Protein AF-A0A9P1FW31-F1 (afdb_monomer_lite)

Structure (mmCIF, N/CA/C/O backbone):
data_AF-A0A9P1FW31-F1
#
_entry.id   AF-A0A9P1FW31-F1
#
loop_
_atom_site.group_PDB
_atom_site.id
_atom_site.type_symbol
_atom_site.label_atom_id
_atom_site.label_alt_id
_atom_site.label_comp_id
_atom_site.label_asym_id
_atom_site.label_entity_id
_atom_site.label_seq_id
_atom_site.pdbx_PDB_ins_code
_atom_site.Cartn_x
_atom_site.Cartn_y
_atom_site.Cartn_z
_atom_site.occupancy
_atom_site.B_iso_or_equiv
_atom_site.auth_seq_id
_atom_site.auth_comp_id
_atom_site.auth_asym_id
_atom_site.auth_atom_id
_atom_site.pdbx_PDB_model_num
ATOM 1 N N . VAL A 1 1 ? -1.010 -1.714 -15.341 1.00 92.25 1 VAL A N 1
ATOM 2 C CA . VAL A 1 1 ? -0.113 -1.692 -14.160 1.00 92.25 1 VAL A CA 1
ATOM 3 C C . VAL A 1 1 ? 1.023 -2.660 -14.419 1.00 92.25 1 VAL A C 1
ATOM 5 O O . VAL A 1 1 ? 0.848 -3.577 -15.216 1.00 92.25 1 VAL A O 1
ATOM 8 N N . GLU A 1 2 ? 2.178 -2.433 -13.823 1.00 94.44 2 GLU A N 1
ATOM 9 C CA . GLU A 1 2 ? 3.390 -3.223 -14.007 1.00 94.44 2 GLU A CA 1
ATOM 10 C C . GLU A 1 2 ? 3.844 -3.754 -12.653 1.00 94.44 2 GLU A C 1
ATOM 12 O O . GLU A 1 2 ? 3.701 -3.055 -11.654 1.00 94.44 2 GLU A O 1
ATOM 17 N N . TYR A 1 3 ? 4.384 -4.965 -12.623 1.00 95.69 3 TYR A N 1
ATOM 18 C CA . TYR A 1 3 ? 4.891 -5.609 -11.417 1.00 95.69 3 TYR A CA 1
ATOM 19 C C . TYR A 1 3 ? 6.237 -6.252 -11.697 1.00 95.69 3 TYR A C 1
ATOM 21 O O . TYR A 1 3 ? 6.407 -6.888 -12.739 1.00 95.69 3 TYR A O 1
ATOM 29 N N . ALA A 1 4 ? 7.160 -6.141 -10.747 1.00 95.88 4 ALA A N 1
ATOM 30 C CA . ALA A 1 4 ? 8.343 -6.985 -10.734 1.00 95.88 4 ALA A CA 1
ATOM 31 C C . ALA A 1 4 ? 7.964 -8.333 -10.120 1.00 95.88 4 ALA A C 1
ATOM 33 O O . ALA A 1 4 ? 7.507 -8.408 -8.974 1.00 95.88 4 ALA A O 1
ATOM 34 N N . VAL A 1 5 ? 8.086 -9.402 -10.903 1.00 96.19 5 VAL A N 1
ATOM 35 C CA . VAL A 1 5 ? 7.654 -10.736 -10.479 1.00 96.19 5 VAL A CA 1
ATOM 36 C C . VAL A 1 5 ? 8.431 -11.149 -9.231 1.00 96.19 5 VAL A C 1
ATOM 38 O O . VAL A 1 5 ? 9.645 -11.007 -9.162 1.00 96.19 5 VAL A O 1
ATOM 41 N N . ALA A 1 6 ? 7.701 -11.632 -8.222 1.00 95.56 6 ALA A N 1
ATOM 42 C CA . ALA A 1 6 ? 8.238 -12.110 -6.947 1.00 95.56 6 ALA A CA 1
ATOM 43 C C . ALA A 1 6 ? 9.059 -11.099 -6.116 1.00 95.56 6 ALA A C 1
ATOM 45 O O . ALA A 1 6 ? 9.601 -11.488 -5.083 1.00 95.56 6 ALA A O 1
ATOM 46 N N . SER A 1 7 ? 9.081 -9.805 -6.458 1.00 94.50 7 SER A N 1
ATOM 47 C CA . SER A 1 7 ? 9.980 -8.848 -5.792 1.00 94.50 7 SER A CA 1
ATOM 48 C C . SER A 1 7 ? 9.700 -8.621 -4.303 1.00 94.50 7 SER A C 1
ATOM 50 O O . SER A 1 7 ? 10.574 -8.181 -3.570 1.00 94.50 7 SER A O 1
ATOM 52 N N . HIS A 1 8 ? 8.499 -8.967 -3.835 1.00 93.88 8 HIS A N 1
ATOM 53 C CA . HIS A 1 8 ? 8.145 -8.978 -2.411 1.00 93.88 8 HIS A CA 1
ATOM 54 C C . HIS A 1 8 ? 8.981 -9.960 -1.573 1.00 93.88 8 HIS A C 1
ATOM 56 O O . HIS A 1 8 ? 8.910 -9.920 -0.348 1.00 93.88 8 HIS A O 1
ATOM 62 N N . ARG A 1 9 ? 9.725 -10.867 -2.218 1.00 93.62 9 ARG A N 1
ATOM 63 C CA . ARG A 1 9 ? 10.625 -11.834 -1.575 1.00 93.62 9 ARG A CA 1
ATOM 64 C C . ARG A 1 9 ? 12.075 -11.364 -1.542 1.00 93.62 9 ARG A C 1
ATOM 66 O O . ARG A 1 9 ? 12.894 -12.015 -0.902 1.00 93.62 9 ARG A O 1
ATOM 73 N N . TRP A 1 10 ? 12.405 -10.284 -2.249 1.00 91.50 10 TRP A N 1
ATOM 74 C CA . TRP A 1 10 ? 13.773 -9.789 -2.302 1.00 91.50 10 TRP A CA 1
ATOM 75 C C . TRP A 1 10 ? 14.199 -9.244 -0.934 1.00 91.50 10 TRP A C 1
ATOM 77 O O . TRP A 1 10 ? 13.361 -8.719 -0.191 1.00 91.50 10 TRP A O 1
ATOM 87 N N . PRO A 1 11 ? 15.493 -9.340 -0.581 1.00 87.19 11 PRO A N 1
ATOM 88 C CA . PRO A 1 11 ? 15.998 -8.769 0.657 1.00 87.19 11 PRO A CA 1
ATOM 89 C C . PRO A 1 11 ? 15.648 -7.284 0.762 1.00 87.19 11 PRO A C 1
ATOM 91 O O . PRO A 1 11 ? 15.812 -6.522 -0.193 1.00 87.19 11 PRO A O 1
ATOM 94 N N . LYS A 1 12 ? 15.197 -6.851 1.943 1.00 75.88 12 LYS A N 1
ATOM 95 C CA . LYS A 1 12 ? 14.937 -5.433 2.211 1.00 75.88 12 LYS A CA 1
ATOM 96 C C . LYS A 1 12 ? 16.271 -4.698 2.281 1.00 75.88 12 LYS A C 1
ATOM 98 O O . LYS A 1 12 ? 16.943 -4.697 3.308 1.00 75.88 12 LYS A O 1
ATOM 103 N N . VAL A 1 13 ? 16.683 -4.105 1.166 1.00 64.94 13 VAL A N 1
ATOM 104 C CA . VAL A 1 13 ? 17.923 -3.332 1.099 1.00 64.94 13 VAL A CA 1
ATOM 105 C C . VAL A 1 13 ? 17.645 -1.926 1.622 1.00 64.94 13 VAL A C 1
ATOM 107 O O . VAL A 1 13 ? 16.955 -1.149 0.970 1.00 64.94 13 VAL A O 1
ATOM 110 N N . ALA A 1 14 ? 18.216 -1.582 2.780 1.00 53.78 14 ALA A N 1
ATOM 111 C CA . ALA A 1 14 ? 18.038 -0.291 3.466 1.00 53.78 14 ALA A CA 1
ATOM 112 C C . ALA A 1 14 ? 18.374 0.955 2.613 1.00 53.78 14 ALA A C 1
ATOM 114 O O . ALA A 1 14 ? 18.083 2.078 3.004 1.00 53.78 14 ALA A O 1
ATOM 115 N N . ALA A 1 15 ? 18.998 0.762 1.450 1.00 48.91 15 ALA A N 1
ATOM 116 C CA . ALA A 1 15 ? 19.513 1.811 0.580 1.00 48.91 15 ALA A CA 1
ATOM 117 C C . ALA A 1 15 ? 18.530 2.300 -0.504 1.00 48.91 15 ALA A C 1
ATOM 119 O O . ALA A 1 15 ? 18.927 3.121 -1.327 1.00 48.91 15 ALA A O 1
ATOM 120 N N . ILE A 1 16 ? 17.300 1.781 -0.570 1.00 53.50 16 ILE A N 1
ATOM 121 C CA . ILE A 1 16 ? 16.278 2.258 -1.517 1.00 53.50 16 ILE A CA 1
ATOM 122 C C . ILE A 1 16 ? 15.044 2.653 -0.709 1.00 53.50 16 ILE A C 1
ATOM 124 O O . ILE A 1 16 ? 14.100 1.885 -0.560 1.00 53.50 16 ILE A O 1
ATOM 128 N N . ASP A 1 17 ? 15.094 3.851 -0.134 1.00 54.38 17 ASP A N 1
ATOM 129 C CA . ASP A 1 17 ? 13.912 4.484 0.444 1.00 54.38 17 ASP A CA 1
ATOM 130 C C . ASP A 1 17 ? 12.999 4.954 -0.700 1.00 54.38 17 ASP A C 1
ATOM 132 O O . ASP A 1 17 ? 13.470 5.547 -1.675 1.00 54.38 17 ASP A O 1
ATOM 136 N N . ALA A 1 18 ? 11.694 4.702 -0.577 1.00 52.09 18 ALA A N 1
ATOM 137 C CA . ALA A 1 18 ? 10.676 5.225 -1.481 1.00 52.09 18 ALA A CA 1
ATOM 138 C C . ALA A 1 18 ? 10.785 6.754 -1.639 1.00 52.09 18 ALA A C 1
ATOM 140 O O . ALA A 1 18 ? 10.530 7.263 -2.731 1.00 52.09 18 ALA A O 1
ATOM 141 N N . THR A 1 19 ? 11.242 7.470 -0.602 1.00 50.81 19 THR A N 1
ATOM 142 C CA . THR A 1 19 ? 11.465 8.928 -0.632 1.00 50.81 19 THR A CA 1
ATOM 143 C C . THR A 1 19 ? 12.636 9.367 -1.518 1.00 50.81 19 THR A C 1
ATOM 145 O O . THR A 1 19 ? 12.598 10.464 -2.065 1.00 50.81 19 THR A O 1
ATOM 148 N N . ASN A 1 20 ? 13.644 8.508 -1.711 1.00 49.78 20 ASN A N 1
ATOM 149 C CA . ASN A 1 20 ? 14.807 8.755 -2.576 1.00 49.78 20 ASN A CA 1
ATOM 150 C C . ASN A 1 20 ? 14.682 8.060 -3.938 1.00 49.78 20 ASN A C 1
ATOM 152 O O . ASN A 1 20 ? 15.619 8.056 -4.738 1.00 49.78 20 ASN A O 1
ATOM 156 N N . SER A 1 21 ? 13.537 7.429 -4.199 1.00 54.84 21 SER A N 1
ATOM 157 C CA . SER A 1 21 ? 13.280 6.753 -5.457 1.00 54.84 21 SER A CA 1
ATOM 158 C C . SER A 1 21 ? 12.682 7.728 -6.469 1.00 54.84 21 SER A C 1
ATOM 160 O O . SER A 1 21 ? 11.769 8.495 -6.176 1.00 54.84 21 SER A O 1
ATOM 162 N N . SER A 1 22 ? 13.168 7.654 -7.703 1.00 53.91 22 SER A N 1
ATOM 163 C CA . SER A 1 22 ? 12.706 8.390 -8.884 1.00 53.91 22 SER A CA 1
ATOM 164 C C . SER A 1 22 ? 11.289 8.000 -9.356 1.00 53.91 22 SER A C 1
ATOM 166 O O . SER A 1 22 ? 10.935 8.176 -10.521 1.00 53.91 22 SER A O 1
ATOM 168 N N . PHE A 1 23 ? 10.463 7.455 -8.458 1.00 54.53 23 PHE A N 1
ATOM 169 C CA . PHE A 1 23 ? 9.167 6.846 -8.752 1.00 54.53 23 PHE A CA 1
ATOM 170 C C . PHE A 1 23 ? 8.158 7.816 -9.387 1.00 54.53 23 PHE A C 1
ATOM 172 O O . PHE A 1 23 ? 7.238 7.393 -10.085 1.00 54.53 23 PHE A O 1
ATOM 179 N N . HIS A 1 24 ? 8.344 9.123 -9.195 1.00 56.38 24 HIS A N 1
ATOM 180 C CA . HIS A 1 24 ? 7.523 10.158 -9.811 1.00 56.38 24 HIS A CA 1
ATOM 181 C C . HIS A 1 24 ? 8.269 10.856 -10.956 1.00 56.38 24 HIS A C 1
ATOM 183 O O . HIS A 1 24 ? 8.927 11.870 -10.749 1.00 56.38 24 HIS A O 1
ATOM 189 N N . GLY A 1 25 ? 8.115 10.334 -12.178 1.00 54.31 25 GLY A N 1
ATOM 190 C CA . GLY A 1 25 ? 8.375 11.096 -13.406 1.00 54.31 25 GLY A CA 1
ATOM 191 C C . GLY A 1 25 ? 9.840 11.275 -13.808 1.00 54.31 25 GLY A C 1
ATOM 192 O O . GLY A 1 25 ? 10.151 12.242 -14.498 1.00 54.31 25 GLY A O 1
ATOM 193 N N . ALA A 1 26 ? 10.740 10.378 -13.400 1.00 62.81 26 ALA A N 1
ATOM 194 C CA . ALA A 1 26 ? 12.092 10.359 -13.956 1.00 62.81 26 ALA A CA 1
ATOM 195 C C . ALA A 1 26 ? 12.134 9.760 -15.370 1.00 62.81 26 ALA A C 1
ATOM 197 O O . ALA A 1 26 ? 11.274 8.966 -15.744 1.00 62.81 26 ALA A O 1
ATOM 198 N N . GLU A 1 27 ? 13.187 10.091 -16.123 1.00 68.50 27 GLU A N 1
ATOM 199 C CA . GLU A 1 27 ? 13.431 9.565 -17.477 1.00 68.50 27 GLU A CA 1
ATOM 200 C C . GLU A 1 27 ? 13.517 8.030 -17.520 1.00 68.50 27 GLU A C 1
ATOM 202 O O . GLU A 1 27 ? 13.122 7.413 -18.508 1.00 68.50 27 GLU A O 1
ATOM 207 N N . ASP A 1 28 ? 13.983 7.406 -16.431 1.00 81.94 28 ASP A N 1
ATOM 208 C CA . ASP A 1 28 ? 14.046 5.954 -16.278 1.00 81.94 28 ASP A CA 1
ATOM 209 C C . ASP A 1 28 ? 13.301 5.482 -15.020 1.00 81.94 28 ASP A C 1
ATOM 211 O O . ASP A 1 28 ? 13.875 5.272 -13.947 1.00 81.94 28 ASP A O 1
ATOM 215 N N . GLU A 1 29 ? 11.993 5.280 -15.176 1.00 79.81 29 GLU A N 1
ATOM 216 C CA . GLU A 1 29 ? 11.073 4.812 -14.128 1.00 79.81 29 GLU A CA 1
ATOM 217 C C . GLU A 1 29 ? 11.458 3.439 -13.536 1.00 79.81 29 GLU A C 1
ATOM 219 O O . GLU A 1 29 ? 11.014 3.083 -12.443 1.00 79.81 29 GLU A O 1
ATOM 224 N N . LEU A 1 30 ? 12.288 2.652 -14.235 1.00 87.00 30 LEU A N 1
ATOM 225 C CA . LEU A 1 30 ? 12.693 1.307 -13.813 1.00 87.00 30 LEU A CA 1
ATOM 226 C C . LEU A 1 30 ? 14.082 1.268 -13.155 1.00 87.00 30 LEU A C 1
ATOM 228 O O . LEU A 1 30 ? 14.530 0.195 -12.741 1.00 87.00 30 LEU A O 1
ATOM 232 N N . ALA A 1 31 ? 14.778 2.402 -13.036 1.00 86.31 31 ALA A N 1
ATOM 233 C CA . ALA A 1 31 ? 16.123 2.448 -12.461 1.00 86.31 31 ALA A CA 1
ATOM 234 C C . ALA A 1 31 ? 16.168 1.868 -11.036 1.00 86.31 31 ALA A C 1
ATOM 236 O O . ALA A 1 31 ? 17.029 1.041 -10.724 1.00 86.31 31 ALA A O 1
ATOM 237 N N . SER A 1 32 ? 15.198 2.236 -10.192 1.00 84.12 32 SER A N 1
ATOM 238 C CA . SER A 1 32 ? 15.126 1.786 -8.796 1.00 84.12 32 SER A CA 1
ATOM 239 C C . SER A 1 32 ? 14.932 0.273 -8.679 1.00 84.12 32 SER A C 1
ATOM 241 O O . SER A 1 32 ? 15.614 -0.378 -7.888 1.00 84.12 32 SER A O 1
ATOM 243 N N . VAL A 1 33 ? 14.057 -0.312 -9.502 1.00 88.81 33 VAL A N 1
ATOM 244 C CA . VAL A 1 33 ? 13.780 -1.754 -9.463 1.00 88.81 33 VAL A CA 1
ATOM 245 C C . VAL A 1 33 ? 14.896 -2.587 -10.082 1.00 88.81 33 VAL A C 1
ATOM 247 O O . VAL A 1 33 ? 15.187 -3.667 -9.574 1.00 88.81 33 VAL A O 1
ATOM 250 N N . ARG A 1 34 ? 15.584 -2.079 -11.116 1.00 90.81 34 ARG A N 1
ATOM 251 C CA . ARG A 1 34 ? 16.794 -2.725 -11.652 1.00 90.81 34 ARG A CA 1
ATOM 252 C C . ARG A 1 34 ? 17.894 -2.790 -10.598 1.00 90.81 34 ARG A C 1
ATOM 254 O O . ARG A 1 34 ? 18.484 -3.849 -10.407 1.00 90.81 34 ARG A O 1
ATOM 261 N N . LEU A 1 35 ? 18.123 -1.691 -9.878 1.00 87.88 35 LEU A N 1
ATOM 262 C CA . LEU A 1 35 ? 19.092 -1.660 -8.784 1.00 87.88 35 LEU A CA 1
ATOM 263 C C . LEU A 1 35 ? 18.694 -2.606 -7.643 1.00 87.88 35 LEU A C 1
ATOM 265 O O . LEU A 1 35 ? 19.551 -3.299 -7.099 1.00 87.88 35 LEU A O 1
ATOM 269 N N . ALA A 1 36 ? 17.408 -2.653 -7.284 1.00 88.19 36 ALA A N 1
ATOM 270 C CA . ALA A 1 36 ? 16.904 -3.566 -6.259 1.00 88.19 36 ALA A CA 1
ATOM 271 C C . ALA A 1 36 ? 17.125 -5.037 -6.647 1.00 88.19 36 ALA A C 1
ATOM 273 O O . ALA A 1 36 ? 17.664 -5.795 -5.845 1.00 88.19 36 ALA A O 1
ATOM 274 N N . ALA A 1 37 ? 16.790 -5.414 -7.885 1.00 92.00 37 ALA A N 1
ATOM 275 C CA . ALA A 1 37 ? 17.011 -6.761 -8.409 1.00 92.00 37 ALA A CA 1
ATOM 276 C C . ALA A 1 37 ? 18.504 -7.128 -8.415 1.00 92.00 37 ALA A C 1
ATOM 278 O O . ALA A 1 37 ? 18.889 -8.176 -7.902 1.00 92.00 37 ALA A O 1
ATOM 279 N N . GLN A 1 38 ? 19.367 -6.218 -8.886 1.00 92.00 38 GLN A N 1
ATOM 280 C CA . GLN A 1 38 ? 20.819 -6.411 -8.873 1.00 92.00 38 GLN A CA 1
ATOM 281 C C . GLN A 1 38 ? 21.354 -6.640 -7.453 1.00 92.00 38 GLN A C 1
ATOM 283 O O . GLN A 1 38 ? 22.127 -7.568 -7.231 1.00 92.00 38 GLN A O 1
ATOM 288 N N . LYS A 1 39 ? 20.936 -5.818 -6.481 1.00 89.44 39 LYS A N 1
ATOM 289 C CA . LYS A 1 39 ? 21.346 -5.964 -5.073 1.00 89.44 39 LYS A CA 1
ATOM 290 C C . LYS A 1 39 ? 20.806 -7.243 -4.434 1.00 89.44 39 LYS A C 1
ATOM 292 O O . LYS A 1 39 ? 21.446 -7.777 -3.535 1.00 89.44 39 LYS A O 1
ATOM 297 N N . ALA A 1 40 ? 19.650 -7.719 -4.887 1.00 90.44 40 ALA A N 1
ATOM 298 C CA . ALA A 1 40 ? 19.080 -8.991 -4.468 1.00 90.44 40 ALA A CA 1
ATOM 299 C C . ALA A 1 40 ? 19.765 -10.205 -5.122 1.00 90.44 40 ALA A C 1
ATOM 301 O O . ALA A 1 40 ? 19.557 -11.321 -4.660 1.00 90.44 40 ALA A O 1
ATOM 302 N N . GLY A 1 41 ? 20.577 -10.007 -6.170 1.00 94.00 41 GLY A N 1
ATOM 303 C CA . GLY A 1 41 ? 21.121 -11.102 -6.977 1.00 94.00 41 GLY A CA 1
ATOM 304 C C . GLY A 1 41 ? 20.059 -11.800 -7.833 1.00 94.00 41 GLY A C 1
ATOM 305 O O . GLY A 1 41 ? 20.232 -12.956 -8.203 1.00 94.00 41 GLY A O 1
ATOM 306 N N . GLU A 1 42 ? 18.960 -11.107 -8.130 1.00 94.19 42 GLU A N 1
ATOM 307 C CA . GLU A 1 42 ? 17.775 -11.648 -8.794 1.00 94.19 42 GLU A CA 1
ATOM 308 C C . GLU A 1 42 ? 17.649 -11.103 -10.220 1.00 94.19 42 GLU A C 1
ATOM 310 O O . GLU A 1 42 ? 17.995 -9.952 -10.509 1.00 94.19 42 GLU A O 1
ATOM 315 N N . ALA A 1 43 ? 17.114 -11.915 -11.132 1.00 94.75 43 ALA A N 1
ATOM 316 C CA . ALA A 1 43 ? 16.791 -11.452 -12.478 1.00 94.75 43 ALA A CA 1
ATOM 317 C C . ALA A 1 43 ? 15.535 -10.568 -12.450 1.00 94.75 43 ALA A C 1
ATOM 319 O O . ALA A 1 43 ? 14.504 -10.941 -11.888 1.00 94.75 43 ALA A O 1
ATOM 320 N N . LEU A 1 44 ? 15.593 -9.397 -13.093 1.00 95.06 44 LEU A N 1
ATOM 321 C CA . LEU A 1 44 ? 14.426 -8.527 -13.191 1.00 95.06 44 LEU A CA 1
ATOM 322 C C . LEU A 1 44 ? 13.469 -9.006 -14.289 1.00 95.06 44 LEU A C 1
ATOM 324 O O . LEU A 1 44 ? 13.741 -8.842 -15.477 1.00 95.06 44 LEU A O 1
ATOM 328 N N . GLU A 1 45 ? 12.293 -9.478 -13.884 1.00 96.88 45 GLU A N 1
ATOM 329 C CA . GLU A 1 45 ? 11.163 -9.728 -14.778 1.00 96.88 45 GLU A CA 1
ATOM 330 C C . GLU A 1 45 ? 10.021 -8.745 -14.485 1.00 96.88 45 GLU A C 1
ATOM 332 O O . GLU A 1 45 ? 9.425 -8.772 -13.408 1.00 96.88 45 GLU A O 1
ATOM 337 N N . ILE A 1 46 ? 9.685 -7.893 -15.461 1.00 95.81 46 ILE A N 1
ATOM 338 C CA . ILE A 1 46 ? 8.534 -6.984 -15.377 1.00 95.81 46 ILE A CA 1
ATOM 339 C C . ILE A 1 46 ? 7.341 -7.575 -16.127 1.00 95.81 46 ILE A C 1
ATOM 341 O O . ILE A 1 46 ? 7.390 -7.776 -17.343 1.00 95.81 46 ILE A O 1
ATOM 345 N N . ARG A 1 47 ? 6.225 -7.772 -15.422 1.00 96.25 47 ARG A N 1
ATOM 346 C CA . ARG A 1 47 ? 4.938 -8.166 -16.006 1.00 96.25 47 ARG A CA 1
ATOM 347 C C . ARG A 1 47 ? 3.973 -6.998 -16.035 1.00 96.25 47 ARG A C 1
ATOM 349 O O . ARG A 1 47 ? 3.726 -6.351 -15.022 1.00 96.25 47 ARG A O 1
ATOM 356 N N . ARG A 1 48 ? 3.391 -6.755 -17.210 1.00 94.69 48 ARG A N 1
ATOM 357 C CA . ARG A 1 48 ? 2.368 -5.731 -17.431 1.00 94.69 48 ARG A CA 1
ATOM 358 C C . ARG A 1 48 ? 0.998 -6.382 -17.484 1.00 94.69 48 ARG A C 1
ATOM 360 O O . ARG A 1 48 ? 0.793 -7.326 -18.240 1.00 94.69 48 ARG A O 1
ATOM 367 N N . LEU A 1 49 ? 0.071 -5.854 -16.697 1.00 93.19 49 LEU A N 1
ATOM 368 C CA . LEU A 1 49 ? -1.302 -6.331 -16.608 1.00 93.19 49 LEU A CA 1
ATOM 369 C C . LEU A 1 49 ? -2.263 -5.235 -17.073 1.00 93.19 49 LEU A C 1
ATOM 371 O O . LEU A 1 49 ? -2.220 -4.094 -16.585 1.00 93.19 49 LEU A O 1
ATOM 375 N N . ALA A 1 50 ? -3.131 -5.603 -18.015 1.00 93.44 50 ALA A N 1
ATOM 376 C CA . ALA A 1 50 ? -4.301 -4.822 -18.387 1.00 93.44 50 ALA A CA 1
ATOM 377 C C . ALA A 1 50 ? -5.412 -5.079 -17.363 1.00 93.44 50 ALA A C 1
ATOM 379 O O . ALA A 1 50 ? -5.714 -6.226 -17.044 1.00 93.44 50 ALA A O 1
ATOM 380 N N . VAL A 1 51 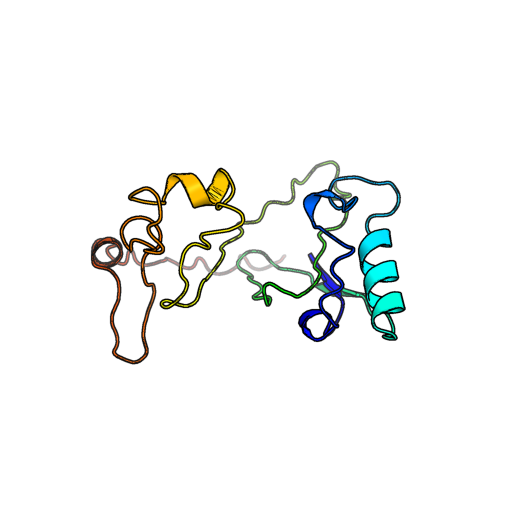? -6.009 -4.004 -16.850 1.00 94.31 51 VAL A N 1
ATOM 381 C CA . VAL A 1 51 ? -7.133 -4.079 -15.912 1.00 94.31 51 VAL A CA 1
ATOM 382 C C . VAL A 1 51 ? -8.354 -3.521 -16.630 1.00 94.31 51 VAL A C 1
ATOM 384 O O . VAL A 1 51 ? -8.378 -2.315 -16.893 1.00 94.31 51 VAL A O 1
ATOM 387 N N . PRO A 1 52 ? -9.327 -4.363 -17.015 1.00 93.38 52 PRO A N 1
ATOM 388 C CA . PRO A 1 52 ? -10.554 -3.879 -17.630 1.00 93.38 52 PRO A CA 1
ATOM 389 C C . PRO A 1 52 ? -11.374 -3.061 -16.626 1.00 93.38 52 PRO A C 1
ATOM 391 O O . PRO A 1 52 ? -11.150 -3.118 -15.415 1.00 93.38 52 PRO A O 1
ATOM 394 N N . VAL A 1 53 ? -12.348 -2.299 -17.125 1.00 93.75 53 VAL A N 1
ATOM 395 C CA . VAL A 1 53 ? -13.311 -1.589 -16.268 1.00 93.75 53 VAL A CA 1
ATOM 396 C C . VAL A 1 53 ? -14.020 -2.597 -15.358 1.00 93.75 53 VAL A C 1
ATOM 398 O O . VAL A 1 53 ? -14.407 -3.671 -15.806 1.00 93.75 53 VAL A O 1
ATOM 401 N N . GLY A 1 54 ? -14.144 -2.263 -14.072 1.00 94.50 54 GLY A N 1
ATOM 402 C CA . GLY A 1 54 ? -14.670 -3.173 -13.047 1.00 94.50 54 GLY A CA 1
ATOM 403 C C . GLY A 1 54 ? -13.662 -4.213 -12.542 1.00 94.50 54 GLY A C 1
ATOM 404 O O . GLY A 1 54 ? -13.939 -4.901 -11.564 1.00 94.50 54 GLY A O 1
ATOM 405 N N . GLY A 1 55 ? -12.482 -4.311 -13.160 1.00 95.56 55 GLY A N 1
ATOM 406 C CA . GLY A 1 55 ? -11.391 -5.155 -12.691 1.00 95.56 55 GLY A CA 1
ATOM 407 C C . GLY A 1 55 ? -10.657 -4.556 -11.491 1.00 95.56 55 GLY A C 1
ATOM 408 O O . GLY A 1 55 ? -10.568 -3.338 -11.329 1.00 95.56 55 GLY A O 1
ATOM 409 N N . ALA A 1 56 ? -10.076 -5.430 -10.673 1.00 95.88 56 ALA A N 1
ATOM 410 C CA . ALA A 1 56 ? -9.214 -5.068 -9.556 1.00 95.88 56 ALA A CA 1
ATOM 411 C C . ALA A 1 56 ? -7.985 -5.981 -9.522 1.00 95.88 56 ALA A C 1
ATOM 413 O O . ALA A 1 56 ? -8.015 -7.104 -10.025 1.00 95.88 56 ALA A O 1
ATOM 414 N N . ILE A 1 57 ? -6.904 -5.493 -8.917 1.00 95.31 57 ILE A N 1
ATOM 415 C CA . ILE A 1 57 ? -5.697 -6.277 -8.654 1.00 95.31 57 ILE A CA 1
ATOM 416 C C . ILE A 1 57 ? -5.347 -6.133 -7.179 1.00 95.31 57 ILE A C 1
ATOM 418 O O . ILE A 1 57 ? -5.387 -5.035 -6.628 1.00 95.31 57 ILE A O 1
ATOM 422 N N . PHE A 1 58 ? -4.955 -7.250 -6.574 1.00 95.56 58 PHE A N 1
ATOM 423 C CA . PHE A 1 58 ? -4.369 -7.298 -5.243 1.00 95.56 58 PHE A CA 1
ATOM 424 C C . PHE A 1 58 ? -2.865 -7.487 -5.377 1.00 95.56 58 PHE A C 1
ATOM 426 O O . PHE A 1 58 ? -2.407 -8.307 -6.173 1.00 95.56 58 PHE A O 1
ATOM 433 N N . HIS A 1 59 ? -2.097 -6.734 -4.600 1.00 95.38 59 HIS A N 1
ATOM 434 C CA . HIS A 1 59 ? -0.652 -6.874 -4.566 1.00 95.38 59 HIS A CA 1
ATOM 435 C C . HIS A 1 59 ? -0.129 -6.738 -3.136 1.00 95.38 59 HIS A C 1
ATOM 437 O O . HIS A 1 59 ? -0.718 -6.046 -2.309 1.00 95.38 59 HIS A O 1
ATOM 443 N N . HIS A 1 60 ? 0.964 -7.438 -2.838 1.00 94.56 60 HIS A N 1
ATOM 444 C CA . HIS A 1 60 ? 1.615 -7.382 -1.532 1.00 94.56 60 HIS A CA 1
ATOM 445 C C . HIS A 1 60 ? 2.344 -6.043 -1.353 1.00 94.56 60 HIS A C 1
ATOM 447 O O . HIS A 1 60 ? 2.933 -5.557 -2.312 1.00 94.56 60 HIS A O 1
ATOM 453 N N . GLN A 1 61 ? 2.373 -5.480 -0.140 1.00 90.75 61 GLN A N 1
ATOM 454 C CA . GLN A 1 61 ? 2.996 -4.170 0.129 1.00 90.75 61 GLN A CA 1
ATOM 455 C C . GLN A 1 61 ? 4.459 -4.065 -0.340 1.00 90.75 61 GLN A C 1
ATOM 457 O O . GLN A 1 61 ? 4.892 -3.016 -0.796 1.00 90.75 61 GLN A O 1
ATOM 462 N N . ASP A 1 62 ? 5.203 -5.172 -0.256 1.00 90.50 62 ASP A N 1
ATOM 463 C CA . ASP A 1 62 ? 6.625 -5.226 -0.615 1.00 90.50 62 ASP A CA 1
ATOM 464 C C . ASP A 1 62 ? 6.857 -5.519 -2.116 1.00 90.50 62 ASP A C 1
ATOM 466 O O . ASP A 1 62 ? 8.003 -5.623 -2.553 1.00 90.50 62 ASP A O 1
ATOM 470 N N . VAL A 1 63 ? 5.808 -5.695 -2.934 1.00 93.56 63 VAL A N 1
ATOM 471 C CA . VAL A 1 63 ? 6.011 -5.865 -4.381 1.00 93.56 63 VAL A CA 1
ATOM 472 C C . VAL A 1 63 ? 6.257 -4.509 -5.037 1.00 93.56 63 VAL A C 1
ATOM 474 O O . VAL A 1 63 ? 5.482 -3.563 -4.872 1.00 93.56 63 VAL A O 1
ATOM 477 N N . TRP A 1 64 ? 7.313 -4.427 -5.843 1.00 92.50 64 TRP A N 1
ATOM 478 C CA . TRP A 1 64 ? 7.521 -3.283 -6.705 1.00 92.50 64 TRP A CA 1
ATOM 479 C C . TRP A 1 64 ? 6.425 -3.285 -7.760 1.00 92.50 64 TRP A C 1
ATOM 481 O O . TRP A 1 64 ? 6.141 -4.309 -8.396 1.00 92.50 64 TRP A O 1
ATOM 491 N N . HIS A 1 65 ? 5.816 -2.125 -7.944 1.00 92.50 65 HIS A N 1
ATOM 492 C CA . HIS A 1 65 ? 4.776 -1.937 -8.927 1.00 92.50 65 HIS A CA 1
ATOM 493 C C . HIS A 1 65 ? 4.867 -0.550 -9.540 1.00 92.50 65 HIS A C 1
ATOM 495 O O . HIS A 1 65 ? 5.152 0.426 -8.859 1.00 92.50 65 HIS A O 1
ATOM 501 N N . GLY A 1 66 ? 4.597 -0.473 -10.836 1.00 89.56 66 GLY A N 1
ATOM 502 C CA . GLY A 1 66 ? 4.605 0.757 -11.612 1.00 89.56 66 GLY A CA 1
ATOM 503 C C . GLY A 1 66 ? 3.314 0.913 -12.397 1.00 89.56 66 GLY A C 1
ATOM 504 O O . GLY A 1 66 ? 2.516 -0.016 -12.539 1.00 89.56 66 GLY A O 1
ATOM 505 N N . SER A 1 67 ? 3.086 2.103 -12.937 1.00 87.56 67 SER A N 1
ATOM 506 C CA . SER A 1 67 ? 1.925 2.340 -13.796 1.00 87.56 67 SER A CA 1
ATOM 507 C C . SER A 1 67 ? 2.304 2.643 -15.244 1.00 87.56 67 SER A C 1
ATOM 509 O O . SER A 1 67 ? 1.471 2.414 -16.124 1.00 87.56 67 SER A O 1
ATOM 511 N N . GLY A 1 68 ? 3.536 3.091 -15.500 1.00 85.25 68 GLY A N 1
ATOM 512 C CA . GLY A 1 68 ? 3.966 3.611 -16.795 1.00 85.25 68 GLY A CA 1
ATOM 513 C C . GLY A 1 68 ? 3.200 4.875 -17.196 1.00 85.25 68 GLY A C 1
ATOM 514 O O . GLY A 1 68 ? 2.071 5.112 -16.746 1.00 85.25 68 GLY A O 1
ATOM 515 N N . ALA A 1 69 ? 3.775 5.680 -18.085 1.00 86.75 69 ALA A N 1
ATOM 516 C CA . ALA A 1 69 ? 3.101 6.860 -18.619 1.00 86.75 69 ALA A CA 1
ATOM 517 C C . ALA A 1 69 ? 1.769 6.515 -19.318 1.00 86.75 69 ALA A C 1
ATOM 519 O O . ALA A 1 69 ? 1.662 5.541 -20.073 1.00 86.75 69 ALA A O 1
ATOM 520 N N . ASN A 1 70 ? 0.743 7.346 -19.108 1.00 90.31 70 ASN A N 1
ATOM 521 C CA . ASN A 1 70 ? -0.465 7.291 -19.927 1.00 90.31 70 ASN A CA 1
ATOM 522 C C . ASN A 1 70 ? -0.170 7.925 -21.293 1.00 90.31 70 ASN A C 1
ATOM 524 O O . ASN A 1 70 ? 0.042 9.128 -21.374 1.00 90.31 70 ASN A O 1
ATOM 528 N N . ARG A 1 71 ? -0.167 7.117 -22.357 1.00 90.88 71 ARG A N 1
ATOM 529 C CA . ARG A 1 71 ? 0.139 7.573 -23.726 1.00 90.88 71 ARG A CA 1
ATOM 530 C C . ARG A 1 71 ? -1.080 8.092 -24.495 1.00 90.88 71 ARG A C 1
ATOM 532 O O . ARG A 1 71 ? -0.938 8.510 -25.637 1.00 90.88 71 ARG A O 1
ATOM 539 N N . SER A 1 72 ? -2.275 8.029 -23.910 1.00 92.81 72 SER A N 1
ATOM 540 C CA . SER A 1 72 ? -3.480 8.582 -24.531 1.00 92.81 72 SER A CA 1
ATOM 541 C C . SER A 1 72 ? -3.528 10.098 -24.341 1.00 92.81 72 SER A C 1
ATOM 543 O O . SER A 1 72 ? -3.442 10.573 -23.210 1.00 92.81 72 SER A O 1
ATOM 545 N N . SER A 1 73 ? -3.721 10.844 -25.430 1.00 94.44 73 SER A N 1
ATOM 546 C CA . SER A 1 73 ? -3.955 12.296 -25.411 1.00 94.44 73 SER A CA 1
ATOM 547 C C . SER A 1 73 ? -5.392 12.677 -25.041 1.00 94.44 73 SER A C 1
ATOM 549 O O . SER A 1 73 ? -5.648 13.824 -24.697 1.00 94.44 73 SER A O 1
ATOM 551 N N . GLU A 1 74 ? -6.329 11.727 -25.099 1.00 97.00 74 GLU A N 1
ATOM 552 C CA . GLU A 1 74 ? -7.771 12.003 -24.994 1.00 97.00 74 GLU A CA 1
ATOM 553 C C . GLU A 1 74 ? -8.440 11.316 -23.800 1.00 97.00 74 GLU A C 1
ATOM 555 O O . GLU A 1 74 ? -9.517 11.722 -23.364 1.00 97.00 74 GLU A O 1
ATOM 560 N N . ARG A 1 75 ? -7.833 10.254 -23.254 1.00 94.44 75 ARG A N 1
ATOM 561 C CA . ARG A 1 75 ? -8.455 9.433 -22.208 1.00 94.44 75 ARG A CA 1
ATOM 562 C C . ARG A 1 75 ? -7.612 9.426 -20.935 1.00 94.44 75 ARG A C 1
ATOM 564 O O . ARG A 1 75 ? -6.545 8.804 -20.913 1.00 94.44 75 ARG A O 1
ATOM 571 N N . PRO A 1 76 ? -8.090 10.034 -19.832 1.00 93.88 76 PRO A N 1
ATOM 572 C CA . PRO A 1 76 ? -7.401 9.934 -18.555 1.00 93.88 76 PRO A CA 1
ATOM 573 C C . PRO A 1 76 ? -7.502 8.510 -17.998 1.00 93.88 76 PRO A C 1
ATOM 575 O O . PRO A 1 76 ? -8.575 7.898 -17.983 1.00 93.88 76 PRO A O 1
ATOM 578 N N . ARG A 1 77 ? -6.388 7.996 -17.470 1.00 92.69 77 ARG A N 1
ATOM 579 C CA . ARG A 1 77 ? -6.360 6.741 -16.713 1.00 92.69 77 ARG A CA 1
ATOM 580 C C . ARG A 1 77 ? -6.599 7.031 -15.234 1.00 92.69 77 ARG A C 1
ATOM 582 O O . ARG A 1 77 ? -5.776 7.671 -14.590 1.00 92.69 77 ARG A O 1
ATOM 589 N N . ARG A 1 78 ? -7.714 6.534 -14.698 1.00 92.88 78 ARG A N 1
ATOM 590 C CA . ARG A 1 78 ? -8.111 6.693 -13.291 1.00 92.88 78 ARG A CA 1
ATOM 591 C C . ARG A 1 78 ? -8.118 5.334 -12.601 1.00 92.88 78 ARG A C 1
ATOM 593 O O . ARG A 1 78 ? -8.516 4.346 -13.212 1.00 92.88 78 ARG A O 1
ATOM 600 N N . ALA A 1 79 ? -7.695 5.302 -11.346 1.00 92.94 79 ALA A N 1
ATOM 601 C CA . ALA A 1 79 ? -7.730 4.119 -10.497 1.00 92.94 79 ALA A CA 1
ATOM 602 C C . ALA A 1 79 ? -8.013 4.534 -9.048 1.00 92.94 79 ALA A C 1
ATOM 604 O O . ALA A 1 79 ? -7.688 5.654 -8.654 1.00 92.94 79 ALA A O 1
ATOM 605 N N . LEU A 1 80 ? -8.601 3.624 -8.272 1.00 94.69 80 LEU A N 1
ATOM 606 C CA . LEU A 1 80 ? -8.748 3.758 -6.827 1.00 94.69 80 LEU A CA 1
ATOM 607 C C . LEU A 1 80 ? -7.764 2.800 -6.152 1.00 94.69 80 LEU A C 1
ATOM 609 O O . LEU A 1 80 ? -7.817 1.595 -6.390 1.00 94.69 80 LEU A O 1
ATOM 613 N N . GLY A 1 81 ? -6.866 3.344 -5.333 1.00 93.12 81 GLY A N 1
ATOM 614 C CA . GLY A 1 81 ? -5.985 2.560 -4.473 1.00 93.12 81 GLY A CA 1
ATOM 615 C C . GLY A 1 81 ? -6.605 2.392 -3.090 1.00 93.12 81 GLY A C 1
ATOM 616 O O . GLY A 1 81 ? -7.088 3.364 -2.512 1.00 93.12 81 GLY A O 1
ATOM 617 N N . VAL A 1 82 ? -6.584 1.169 -2.562 1.00 94.06 82 VAL A N 1
ATOM 618 C CA . VAL A 1 82 ? -7.006 0.858 -1.191 1.00 94.06 82 VAL A CA 1
ATOM 619 C C . VAL A 1 82 ? -5.909 0.028 -0.537 1.00 94.06 82 VAL A C 1
ATOM 621 O O . VAL A 1 82 ? -5.516 -1.004 -1.078 1.00 94.06 82 VAL A O 1
ATOM 624 N N . HIS A 1 83 ? -5.423 0.467 0.623 1.00 93.44 83 HIS A N 1
ATOM 625 C CA . HIS A 1 83 ? -4.492 -0.311 1.435 1.00 93.44 83 HIS A CA 1
ATOM 626 C C . HIS A 1 83 ? -5.260 -1.094 2.493 1.00 93.44 83 HIS A C 1
ATOM 628 O O . HIS A 1 83 ? -6.074 -0.532 3.226 1.00 93.44 83 HIS A O 1
ATOM 634 N N . LEU A 1 84 ? -4.980 -2.391 2.567 1.00 94.38 84 LEU A N 1
ATOM 635 C CA . LEU A 1 84 ? -5.478 -3.268 3.615 1.00 94.38 84 LEU A CA 1
ATOM 636 C C . LEU A 1 84 ? -4.325 -3.596 4.551 1.00 94.38 84 LEU A C 1
ATOM 638 O O . LEU A 1 84 ? -3.231 -3.935 4.104 1.00 94.38 84 LEU A O 1
ATOM 642 N N . LEU A 1 85 ? -4.589 -3.483 5.844 1.00 93.44 85 LEU A N 1
ATOM 643 C CA . LEU A 1 85 ? -3.624 -3.734 6.902 1.00 93.44 85 LEU A CA 1
ATOM 644 C C . LEU A 1 85 ? -4.107 -4.922 7.728 1.00 93.44 85 LEU A C 1
ATOM 646 O O . LEU A 1 85 ? -5.312 -5.162 7.841 1.00 93.44 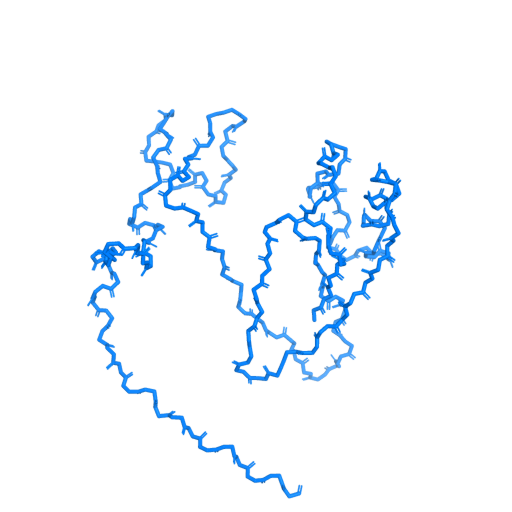85 LEU A O 1
ATOM 650 N N . SER A 1 86 ? -3.167 -5.657 8.321 1.00 93.62 86 SER A N 1
ATOM 651 C CA . SER A 1 86 ? -3.531 -6.631 9.347 1.00 93.62 86 SER A CA 1
ATOM 652 C C . SER A 1 86 ? -4.155 -5.909 10.540 1.00 93.62 86 SER A C 1
ATOM 654 O O . SER A 1 86 ? -3.779 -4.787 10.859 1.00 93.62 86 SER A O 1
ATOM 656 N N . ARG A 1 87 ? -5.106 -6.542 11.226 1.00 93.00 87 ARG A N 1
ATOM 657 C CA . ARG A 1 87 ? -5.813 -5.914 12.357 1.00 93.00 87 ARG A CA 1
ATOM 658 C C . ARG A 1 87 ? -4.938 -5.675 13.592 1.00 93.00 87 ARG A C 1
ATOM 660 O O . ARG A 1 87 ? -5.365 -4.981 14.504 1.00 93.00 87 ARG A O 1
ATOM 667 N N . ASP A 1 88 ? -3.783 -6.323 13.654 1.00 93.31 88 ASP A N 1
ATOM 668 C CA . ASP A 1 88 ? -2.834 -6.291 14.768 1.00 93.31 88 ASP A CA 1
ATOM 669 C C . ASP A 1 88 ? -1.643 -5.355 14.508 1.00 93.31 88 ASP A C 1
ATOM 671 O O . ASP A 1 88 ? -0.694 -5.333 15.293 1.00 93.31 88 ASP A O 1
ATOM 675 N N . VAL A 1 89 ? -1.684 -4.557 13.431 1.00 94.38 89 VAL A N 1
ATOM 676 C CA . VAL A 1 89 ? -0.677 -3.515 13.222 1.00 94.38 89 VAL A CA 1
ATOM 677 C C . VAL A 1 89 ? -0.750 -2.463 14.326 1.00 94.38 89 VAL A C 1
ATOM 679 O O . VAL A 1 89 ? -1.814 -2.148 14.858 1.00 94.38 89 VAL A O 1
ATOM 682 N N . THR A 1 90 ? 0.402 -1.881 14.637 1.00 95.19 90 THR A N 1
ATOM 683 C CA . THR A 1 90 ? 0.525 -0.779 15.590 1.00 95.19 90 THR A CA 1
ATOM 684 C C . THR A 1 90 ? 1.290 0.368 14.953 1.00 95.19 90 THR A C 1
ATOM 686 O O . THR A 1 90 ? 2.124 0.163 14.064 1.00 95.19 90 THR A O 1
ATOM 689 N N . PHE A 1 91 ? 1.025 1.593 15.400 1.00 94.94 91 PHE A N 1
ATOM 690 C CA . PHE A 1 91 ? 1.880 2.714 15.045 1.00 94.94 91 PHE A CA 1
ATOM 691 C C . PHE A 1 91 ? 3.277 2.501 15.624 1.00 94.94 91 PHE A C 1
ATOM 693 O O . PHE A 1 91 ? 3.458 2.268 16.821 1.00 94.94 91 PHE A O 1
ATOM 700 N N . ARG A 1 92 ? 4.282 2.619 14.754 1.00 89.81 92 ARG A N 1
ATOM 701 C CA . ARG A 1 92 ? 5.683 2.684 15.168 1.00 89.81 92 ARG A CA 1
ATOM 702 C C . ARG A 1 92 ? 5.910 3.896 16.074 1.00 89.81 92 ARG A C 1
ATOM 704 O O . ARG A 1 92 ? 5.330 4.955 15.853 1.00 89.81 92 ARG A O 1
ATOM 711 N N . ARG A 1 93 ? 6.778 3.742 17.074 1.00 88.44 93 ARG A N 1
ATOM 712 C CA . ARG A 1 93 ? 7.166 4.832 17.986 1.00 88.44 93 ARG A CA 1
ATOM 713 C C . ARG A 1 93 ? 8.371 5.614 17.475 1.00 88.44 93 ARG A C 1
ATOM 715 O O . ARG A 1 93 ? 8.394 6.834 17.597 1.00 88.44 93 ARG A O 1
ATOM 722 N N . ASP A 1 94 ? 9.336 4.902 16.898 1.00 87.06 94 ASP A N 1
ATOM 723 C CA . ASP A 1 94 ? 10.576 5.461 16.369 1.00 87.06 94 ASP A CA 1
ATOM 724 C C . ASP A 1 94 ? 10.974 4.760 15.048 1.00 87.06 94 ASP A C 1
ATOM 726 O O . ASP A 1 94 ? 11.019 3.527 15.014 1.00 87.06 94 ASP A O 1
ATOM 730 N N . PRO A 1 95 ? 11.198 5.497 13.941 1.00 86.81 95 PRO A N 1
ATOM 731 C CA . PRO A 1 95 ? 10.848 6.909 13.778 1.00 86.81 95 PRO A CA 1
ATOM 732 C C . PRO A 1 95 ? 9.351 7.127 13.994 1.00 86.81 95 PRO A C 1
ATOM 734 O O . PRO A 1 95 ? 8.548 6.226 13.724 1.00 86.81 95 PRO A O 1
ATOM 737 N N . ARG A 1 96 ? 8.968 8.325 14.450 1.00 86.69 96 ARG A N 1
ATOM 738 C CA . ARG A 1 96 ? 7.550 8.696 14.555 1.00 86.69 96 ARG A CA 1
ATOM 739 C C . ARG A 1 96 ? 6.853 8.490 13.195 1.00 86.69 96 ARG A C 1
ATOM 741 O O . ARG A 1 96 ? 7.496 8.671 12.154 1.00 86.69 96 ARG A O 1
ATOM 748 N N . PRO A 1 97 ? 5.562 8.106 13.169 1.00 88.44 97 PRO A N 1
ATOM 749 C CA . PRO A 1 97 ? 4.818 7.990 11.921 1.00 88.44 97 PRO A CA 1
ATOM 750 C C . PRO A 1 97 ? 4.835 9.317 11.155 1.00 88.44 97 PRO A C 1
ATOM 752 O O . PRO A 1 97 ? 4.826 10.390 11.757 1.00 88.44 97 PRO A O 1
ATOM 755 N N . ASP A 1 98 ? 4.863 9.241 9.826 1.00 87.25 98 ASP A N 1
ATOM 756 C CA . ASP A 1 98 ? 4.791 10.426 8.969 1.00 87.25 98 ASP A CA 1
ATOM 757 C C . ASP A 1 98 ? 3.422 11.120 9.077 1.00 87.25 98 ASP A C 1
ATOM 759 O O . ASP A 1 98 ? 2.485 10.610 9.689 1.00 87.25 98 ASP A O 1
ATOM 763 N N . TYR A 1 99 ? 3.274 12.287 8.451 1.00 87.44 99 TYR A N 1
ATOM 764 C CA . TYR A 1 99 ? 2.037 13.067 8.548 1.00 87.44 99 TYR A CA 1
ATOM 765 C C . TYR A 1 99 ? 0.801 12.360 7.951 1.00 87.44 99 TYR A C 1
ATOM 767 O O . TYR A 1 99 ? -0.333 12.740 8.274 1.00 87.44 99 TYR A O 1
ATOM 775 N N . ILE A 1 100 ? 0.979 11.382 7.050 1.00 88.75 100 ILE A N 1
ATOM 776 C CA . ILE A 1 100 ? -0.134 10.737 6.349 1.00 88.75 100 ILE A CA 1
ATOM 777 C C . ILE A 1 100 ? -0.932 9.894 7.328 1.00 88.75 100 ILE A C 1
ATOM 779 O O . ILE A 1 100 ? -2.139 10.097 7.464 1.00 88.75 100 ILE A O 1
ATOM 783 N N . TYR A 1 101 ? -0.254 9.001 8.042 1.00 90.00 101 TYR A N 1
ATOM 784 C CA . TYR A 1 101 ? -0.907 8.134 9.020 1.00 90.00 101 TYR A CA 1
ATOM 785 C C . TYR A 1 101 ? -0.779 8.654 10.457 1.00 90.00 101 TYR A C 1
ATOM 787 O O . TYR A 1 101 ? -1.657 8.405 11.278 1.00 90.00 101 TYR A O 1
ATOM 795 N N . GLY A 1 102 ? 0.260 9.433 10.758 1.00 92.25 102 GLY A N 1
ATOM 796 C CA . GLY A 1 102 ? 0.535 9.971 12.092 1.00 92.25 102 GLY A CA 1
ATOM 797 C C . GLY A 1 102 ? -0.546 10.902 12.629 1.00 92.25 102 GLY A C 1
ATOM 798 O O . GLY A 1 102 ? -0.749 10.964 13.835 1.00 92.25 102 GLY A O 1
ATOM 799 N N . ARG A 1 103 ? -1.320 11.553 11.753 1.00 93.44 103 ARG A N 1
ATOM 800 C CA . ARG A 1 103 ? -2.481 12.371 12.152 1.00 93.44 103 ARG A CA 1
ATOM 801 C C . ARG A 1 103 ? -3.604 11.574 12.835 1.00 93.44 103 ARG A C 1
ATOM 803 O O . ARG A 1 103 ? -4.508 12.178 13.400 1.00 93.44 103 ARG A O 1
ATOM 810 N N . TYR A 1 104 ? -3.572 10.244 12.739 1.00 94.94 104 TYR A N 1
ATOM 811 C CA . TYR A 1 104 ? -4.539 9.341 13.367 1.00 94.94 104 TYR A CA 1
ATOM 812 C C . TYR A 1 104 ? -4.005 8.701 14.659 1.00 94.94 104 TYR A C 1
ATOM 814 O O . TYR A 1 104 ? -4.697 7.878 15.259 1.00 94.94 104 TYR A O 1
ATOM 822 N N . VAL A 1 105 ? -2.793 9.064 15.097 1.00 94.62 105 VAL A N 1
ATOM 823 C CA . VAL A 1 105 ? -2.263 8.679 16.410 1.00 94.62 105 VAL A CA 1
ATOM 824 C C . VAL A 1 105 ? -3.049 9.439 17.478 1.00 94.62 105 VAL A C 1
ATOM 826 O O . VAL A 1 105 ? -3.036 10.667 17.508 1.00 94.62 105 VAL A O 1
ATOM 829 N N . LEU A 1 106 ? -3.748 8.708 18.349 1.00 92.94 106 LEU A N 1
ATOM 830 C CA . LEU A 1 106 ? -4.676 9.302 19.320 1.00 92.94 106 LEU A CA 1
ATOM 831 C C . LEU A 1 106 ? -3.978 10.095 20.432 1.00 92.94 106 LEU A C 1
ATOM 833 O O . LEU A 1 106 ? -4.532 11.062 20.949 1.00 92.94 106 LEU A O 1
ATOM 837 N N . SER A 1 107 ? -2.779 9.670 20.823 1.00 90.44 107 SER A N 1
ATOM 838 C CA . SER A 1 107 ? -1.992 10.304 21.877 1.00 90.44 107 SER A CA 1
ATOM 839 C C . SER A 1 107 ? -0.504 10.031 21.688 1.00 90.44 107 SER A C 1
ATOM 841 O O . SER A 1 107 ? -0.107 9.028 21.089 1.00 90.44 107 SER A O 1
ATOM 843 N N . GLU A 1 108 ? 0.338 10.937 22.186 1.00 85.56 108 GLU A N 1
ATOM 844 C CA . GLU A 1 108 ? 1.788 10.807 22.058 1.00 85.56 108 GLU A CA 1
ATOM 845 C C . GLU A 1 108 ? 2.284 9.485 22.670 1.00 85.56 108 GLU A C 1
ATOM 847 O O . GLU A 1 108 ? 1.952 9.131 23.799 1.00 85.56 108 GLU A O 1
ATOM 852 N N . GLY A 1 109 ? 3.063 8.727 21.893 1.00 82.75 109 GLY A N 1
ATOM 853 C CA . GLY A 1 1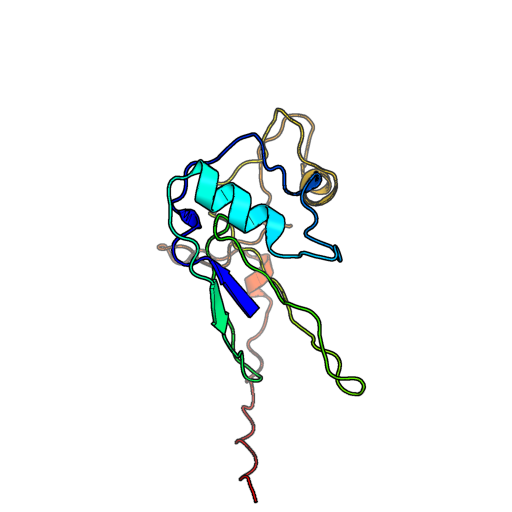09 ? 3.585 7.416 22.293 1.00 82.75 109 GLY A CA 1
ATOM 854 C C . GLY A 1 109 ? 2.603 6.243 22.155 1.00 82.75 109 GLY A C 1
ATOM 855 O O . GLY A 1 109 ? 3.019 5.090 22.336 1.00 82.75 109 GLY A O 1
ATOM 856 N N . SER A 1 110 ? 1.338 6.494 21.795 1.00 90.38 110 SER A N 1
ATOM 857 C CA . SER A 1 110 ? 0.373 5.428 21.519 1.00 90.38 110 SER A CA 1
ATOM 858 C C . SER A 1 110 ? 0.722 4.675 20.236 1.00 90.38 110 SER A C 1
ATOM 860 O O . SER A 1 110 ? 1.024 5.269 19.203 1.00 90.38 110 SER A O 1
ATOM 862 N N . GLY A 1 111 ? 0.664 3.344 20.316 1.00 93.94 111 GLY A N 1
ATOM 863 C CA . GLY A 1 111 ? 0.742 2.447 19.162 1.00 93.94 111 GLY A CA 1
ATOM 864 C C . GLY A 1 111 ? -0.634 2.060 18.611 1.00 93.94 111 GLY A C 1
ATOM 865 O O . GLY A 1 111 ? -0.707 1.284 17.664 1.00 93.94 111 GLY A O 1
ATOM 866 N N . GLU A 1 112 ? -1.720 2.539 19.219 1.00 94.75 112 GLU A N 1
ATOM 867 C CA . GLU A 1 112 ? -3.082 2.105 18.906 1.00 94.75 112 GLU A CA 1
ATOM 868 C C . GLU A 1 112 ? -3.534 2.573 17.520 1.00 94.75 112 GLU A C 1
ATOM 870 O O . GLU A 1 112 ? -3.476 3.759 17.198 1.00 94.75 112 GLU A O 1
ATOM 875 N N . VAL A 1 113 ? -4.062 1.640 16.729 1.00 95.31 113 VAL A N 1
ATOM 876 C CA . VAL A 1 113 ? -4.705 1.921 15.444 1.00 95.31 113 VAL A CA 1
ATOM 877 C C . VAL A 1 113 ? -6.220 1.846 15.634 1.00 95.31 113 VAL A C 1
ATOM 879 O O . VAL A 1 113 ? -6.797 0.765 15.720 1.00 95.31 113 VAL A O 1
ATOM 882 N N . SER A 1 114 ? -6.867 3.009 15.730 1.00 94.38 114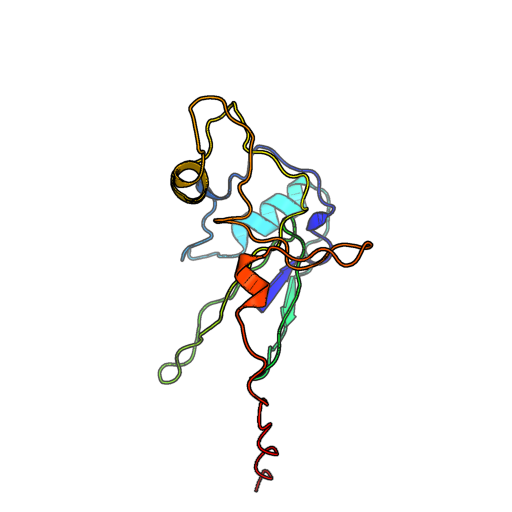 SER A N 1
ATOM 883 C CA . SER A 1 114 ? -8.303 3.095 16.021 1.00 94.38 114 SER A CA 1
ATOM 884 C C . SER A 1 114 ? -9.174 2.655 14.843 1.00 94.38 114 SER A C 1
ATOM 886 O O . SER A 1 114 ? -9.064 3.183 13.731 1.00 94.38 114 SER A O 1
ATOM 888 N N . GLU A 1 115 ? -10.139 1.773 15.117 1.00 94.50 115 GLU A N 1
ATOM 889 C CA . GLU A 1 115 ? -11.147 1.321 14.146 1.00 94.50 115 GLU A CA 1
ATOM 890 C C . GLU A 1 115 ? -12.066 2.444 13.634 1.00 94.50 115 GLU A C 1
ATOM 892 O O . GLU A 1 115 ? -12.777 2.263 12.644 1.00 94.50 115 GLU A O 1
ATOM 897 N N . GLN A 1 116 ? -12.073 3.610 14.290 1.00 92.69 116 GLN A N 1
ATOM 898 C CA . GLN A 1 116 ? -12.809 4.785 13.811 1.00 92.69 116 GLN A CA 1
ATOM 899 C C . GLN A 1 116 ? -12.230 5.328 12.500 1.00 92.69 116 GLN A C 1
ATOM 901 O O . GLN A 1 116 ? -12.975 5.864 11.680 1.00 92.69 116 GLN A O 1
ATOM 906 N N . PHE A 1 117 ? -10.918 5.174 12.304 1.00 93.69 117 PHE A N 1
ATOM 907 C CA . PHE A 1 117 ? -10.197 5.634 11.115 1.00 93.69 117 PHE A CA 1
ATOM 908 C C . PHE A 1 117 ? -9.744 4.470 10.227 1.00 93.69 117 PHE A C 1
ATOM 910 O O . PHE A 1 117 ? -9.699 4.614 9.007 1.00 93.69 117 PHE A O 1
ATOM 917 N N . PHE A 1 118 ? -9.465 3.309 10.828 1.00 95.38 118 PHE A N 1
ATOM 918 C CA . PHE A 1 118 ? -9.018 2.090 10.151 1.00 95.38 118 PHE A CA 1
ATOM 919 C C . PHE A 1 118 ? -9.985 0.939 10.452 1.00 95.38 118 PHE A C 1
ATOM 921 O O . PHE A 1 118 ? -9.682 0.061 11.260 1.00 95.38 118 PHE A O 1
ATOM 928 N N . PRO A 1 119 ? -11.190 0.947 9.861 1.00 95.62 119 PRO A N 1
ATOM 929 C CA . PRO A 1 119 ? -12.214 -0.018 10.218 1.00 95.62 119 PRO A CA 1
ATOM 930 C C . PRO A 1 119 ? -11.813 -1.441 9.813 1.00 95.62 119 PRO A C 1
ATOM 932 O O . PRO A 1 119 ? -11.350 -1.694 8.700 1.00 95.62 119 PRO A O 1
ATOM 935 N N . ILE A 1 120 ? -12.068 -2.393 10.705 1.00 95.69 120 ILE A N 1
ATOM 936 C CA . ILE A 1 120 ? -11.943 -3.822 10.446 1.00 95.69 120 ILE A CA 1
ATOM 937 C C . ILE A 1 120 ? -13.046 -4.245 9.481 1.00 95.69 120 ILE A C 1
ATOM 939 O O . ILE A 1 120 ? -14.238 -4.211 9.805 1.00 95.69 120 ILE A O 1
ATOM 943 N N . LEU A 1 121 ? -12.617 -4.670 8.295 1.00 94.56 121 LEU A N 1
ATOM 944 C CA . LEU A 1 121 ? -13.495 -5.109 7.217 1.00 94.56 121 LEU A CA 1
ATOM 945 C C . LEU A 1 121 ? -14.062 -6.516 7.461 1.00 94.56 121 LEU A C 1
ATOM 947 O O . LEU A 1 121 ? -15.219 -6.766 7.132 1.00 94.56 121 LEU A O 1
ATOM 951 N N . TRP A 1 122 ? -13.259 -7.425 8.024 1.00 93.06 122 TRP A N 1
ATOM 952 C CA . TRP A 1 122 ? -13.667 -8.773 8.429 1.00 93.06 122 TRP A CA 1
ATOM 953 C C . TRP A 1 122 ? -12.651 -9.396 9.401 1.00 93.06 122 TRP A C 1
ATOM 955 O O . TRP A 1 122 ? -11.491 -8.985 9.465 1.00 93.06 122 TRP A O 1
ATOM 965 N N . THR A 1 123 ? -13.066 -10.445 10.113 1.00 93.06 123 THR A N 1
ATOM 966 C CA . THR A 1 123 ? -12.187 -11.376 10.839 1.00 93.06 123 THR A CA 1
ATOM 967 C C . THR A 1 123 ? -12.654 -12.813 10.609 1.00 93.06 123 THR A C 1
ATOM 969 O O . THR A 1 123 ? -13.769 -13.046 10.144 1.00 93.06 123 THR A O 1
ATOM 972 N N . THR A 1 124 ? -11.839 -13.798 10.993 1.00 92.88 124 THR A N 1
ATOM 973 C CA . THR A 1 124 ? -12.236 -15.219 10.982 1.00 92.88 124 THR A CA 1
ATOM 974 C C . THR A 1 124 ? -13.408 -15.523 11.919 1.00 92.88 124 THR A C 1
ATOM 976 O O . THR A 1 124 ? -14.173 -16.443 11.657 1.00 92.88 124 THR A O 1
ATOM 979 N N . SER A 1 125 ? -13.591 -14.728 12.979 1.00 94.00 125 SER A N 1
ATOM 980 C CA . SER A 1 125 ? -14.739 -14.807 13.890 1.00 94.00 125 SER A CA 1
ATOM 981 C C . SER A 1 125 ? -15.982 -14.050 13.398 1.00 94.00 125 SER A C 1
ATOM 983 O O . SER A 1 125 ? -16.990 -14.020 14.099 1.00 94.00 125 SER A O 1
ATOM 985 N N . GLY A 1 126 ? -15.923 -13.415 12.222 1.00 92.38 126 GLY A N 1
ATOM 986 C CA . GLY A 1 126 ? -17.031 -12.638 11.656 1.00 92.38 126 GLY A CA 1
ATOM 987 C C . GLY A 1 126 ? 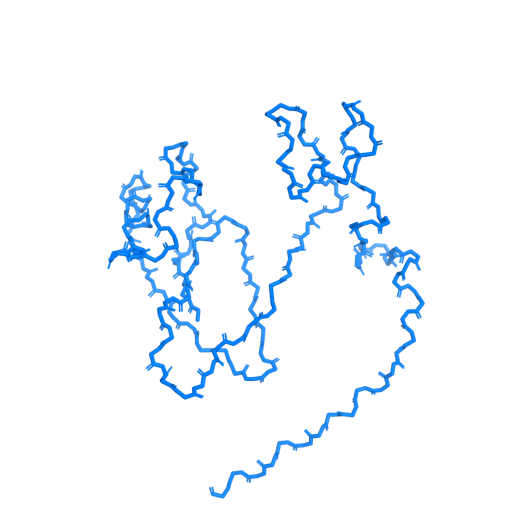-17.181 -11.223 12.223 1.00 92.38 126 GLY A C 1
ATOM 988 O O . GLY A 1 126 ? -18.205 -10.579 11.998 1.00 92.38 126 GLY A O 1
ATOM 989 N N . TYR A 1 127 ? -16.186 -10.712 12.953 1.00 93.50 127 TYR A N 1
ATOM 990 C CA . TYR A 1 127 ? -16.209 -9.334 13.433 1.00 93.50 127 TYR A CA 1
ATOM 991 C C . TYR A 1 127 ? -16.014 -8.345 12.278 1.00 93.50 127 TYR A C 1
ATOM 993 O O . TYR A 1 127 ? -15.158 -8.522 11.413 1.00 93.50 127 TYR A O 1
ATOM 1001 N N . VAL A 1 128 ? -16.806 -7.275 12.315 1.00 93.62 128 VAL A N 1
ATOM 1002 C CA . VAL A 1 128 ? -16.733 -6.112 11.427 1.00 93.62 128 VAL A CA 1
ATOM 1003 C C . VAL A 1 128 ? -16.967 -4.872 12.280 1.00 93.62 128 VAL A C 1
ATOM 1005 O O . VAL A 1 128 ? -17.900 -4.863 13.107 1.00 93.62 128 VAL A O 1
ATOM 1008 N N . SER A 1 129 ? -16.162 -3.830 12.063 1.00 94.56 129 SER A N 1
ATOM 1009 C CA . SER A 1 129 ? -16.266 -2.583 12.820 1.00 94.56 129 SER A CA 1
ATOM 1010 C C . SER A 1 129 ? -17.676 -1.987 12.728 1.00 94.56 129 SER A C 1
ATOM 1012 O O . SER A 1 129 ? -18.259 -1.933 11.638 1.00 94.56 129 SER A O 1
ATOM 1014 N N . PRO A 1 130 ? -18.246 -1.489 13.842 1.00 92.00 130 PRO A N 1
ATOM 1015 C CA . PRO A 1 130 ? -19.602 -0.939 13.870 1.00 92.00 130 PRO A CA 1
ATOM 1016 C C . PRO A 1 130 ? -19.876 0.158 12.833 1.00 92.00 130 PRO A C 1
ATOM 1018 O O . PRO A 1 130 ? -20.989 0.229 12.311 1.00 92.00 130 PRO A O 1
ATOM 1021 N N . ILE A 1 131 ? -18.870 0.972 12.489 1.00 89.75 131 ILE A N 1
ATOM 1022 C CA . ILE A 1 131 ? -18.996 2.052 11.497 1.00 89.75 131 ILE A CA 1
ATOM 1023 C C . ILE A 1 131 ? -19.407 1.540 10.105 1.00 89.75 131 ILE A C 1
ATOM 1025 O O . ILE A 1 131 ? -20.145 2.220 9.395 1.00 89.75 131 ILE A O 1
ATOM 1029 N N . LEU A 1 132 ? -19.032 0.307 9.745 1.00 88.06 132 LEU A N 1
ATOM 1030 C CA . LEU A 1 132 ? -19.372 -0.302 8.454 1.00 88.06 132 LEU A CA 1
ATOM 1031 C C . LEU A 1 132 ? -20.770 -0.929 8.430 1.00 88.06 132 LEU A C 1
ATOM 1033 O O . LEU A 1 132 ? -21.354 -1.106 7.364 1.00 88.06 132 LEU A O 1
ATOM 1037 N N . ARG A 1 133 ? -21.357 -1.226 9.595 1.00 78.94 133 ARG A N 1
ATOM 1038 C CA . ARG A 1 133 ? -22.675 -1.884 9.689 1.00 78.94 133 ARG A CA 1
ATOM 1039 C C . ARG A 1 133 ? -23.821 -0.993 9.203 1.00 78.94 133 ARG A C 1
ATOM 1041 O O . ARG A 1 133 ? -24.900 -1.491 8.897 1.00 78.94 133 ARG A O 1
ATOM 1048 N N . ARG A 1 134 ? -23.598 0.325 9.124 1.00 65.19 134 ARG A N 1
ATOM 1049 C CA . ARG A 1 134 ? -24.589 1.313 8.664 1.00 65.19 134 ARG A CA 1
ATOM 1050 C C . ARG A 1 134 ? -24.697 1.422 7.141 1.00 65.19 134 ARG A C 1
ATOM 1052 O O . ARG A 1 134 ? -25.635 2.054 6.657 1.00 65.19 134 ARG A O 1
ATOM 1059 N N . ALA A 1 135 ? -23.799 0.796 6.381 1.00 60.03 135 ALA A N 1
ATOM 1060 C CA . ALA A 1 135 ? -23.906 0.747 4.929 1.00 60.03 135 ALA A CA 1
ATOM 1061 C C . ALA A 1 135 ? -25.016 -0.244 4.533 1.00 60.03 135 ALA A C 1
ATOM 1063 O O . ALA A 1 135 ? -24.770 -1.432 4.330 1.00 60.03 135 ALA A O 1
ATOM 1064 N N . LYS A 1 136 ? -26.272 0.224 4.458 1.00 51.09 136 LYS A N 1
ATOM 1065 C CA . LYS A 1 136 ? -27.363 -0.557 3.854 1.00 51.09 136 LYS A CA 1
ATOM 1066 C C . LYS A 1 136 ? -26.896 -1.039 2.478 1.00 51.09 136 LYS A C 1
ATOM 1068 O O . LYS A 1 136 ? -26.502 -0.218 1.651 1.00 51.09 136 LYS A O 1
ATOM 1073 N N . LYS A 1 137 ? -26.959 -2.353 2.231 1.00 53.97 137 LYS A N 1
ATOM 1074 C CA . LYS A 1 137 ? -26.779 -2.933 0.896 1.00 53.97 137 LYS A CA 1
ATOM 1075 C C . LYS A 1 137 ? -27.827 -2.310 -0.027 1.00 53.97 137 LYS A C 1
ATOM 1077 O O . LYS A 1 137 ? -28.982 -2.726 -0.013 1.00 53.97 137 LYS A O 1
ATOM 1082 N N . ARG A 1 138 ? -27.455 -1.291 -0.801 1.00 53.28 138 ARG A N 1
ATOM 1083 C CA . ARG A 1 138 ? -28.200 -0.980 -2.020 1.00 53.28 138 ARG A CA 1
ATOM 1084 C C . ARG A 1 138 ? -27.941 -2.143 -2.980 1.00 53.28 138 ARG A C 1
ATOM 1086 O O . ARG A 1 138 ? -26.776 -2.523 -3.115 1.00 53.28 138 ARG A O 1
ATOM 1093 N N . PRO A 1 139 ? -28.972 -2.728 -3.606 1.00 54.28 139 PRO A N 1
ATOM 1094 C CA . PRO A 1 139 ? -28.759 -3.627 -4.728 1.00 54.28 139 PRO A CA 1
ATOM 1095 C C . PRO A 1 139 ? -27.866 -2.910 -5.742 1.00 54.28 139 PRO A C 1
ATOM 1097 O O . PRO A 1 139 ? -28.137 -1.765 -6.107 1.00 54.28 139 PRO A O 1
ATOM 1100 N N . VAL A 1 140 ? -26.764 -3.546 -6.124 1.00 59.31 140 VAL A N 1
ATOM 1101 C CA . VAL A 1 140 ? -26.005 -3.120 -7.295 1.00 59.31 140 VAL A CA 1
ATOM 1102 C C . VAL A 1 140 ? -26.747 -3.729 -8.474 1.00 59.31 140 VAL A C 1
ATOM 1104 O O . VAL A 1 140 ? -26.672 -4.938 -8.680 1.00 59.31 140 VAL A O 1
ATOM 1107 N N . GLU A 1 141 ? -27.523 -2.919 -9.191 1.00 55.22 141 GLU A N 1
ATOM 1108 C CA . GLU A 1 141 ? -27.976 -3.289 -10.531 1.00 55.22 141 GLU A CA 1
ATOM 1109 C C . GLU A 1 141 ? -26.725 -3.366 -11.405 1.00 55.22 141 GLU A C 1
ATOM 1111 O O . GLU A 1 141 ? -26.021 -2.378 -11.612 1.00 55.22 141 GLU A O 1
ATOM 1116 N N . VAL A 1 142 ? -26.376 -4.584 -11.807 1.00 59.81 142 VAL A N 1
ATOM 1117 C CA . VAL A 1 142 ? -25.304 -4.821 -12.768 1.00 59.81 142 VAL A CA 1
ATOM 1118 C C . VAL A 1 142 ? -25.960 -4.729 -14.135 1.00 59.81 142 VAL A C 1
ATOM 1120 O O . VAL A 1 142 ? -26.630 -5.670 -14.558 1.00 59.81 142 VAL A O 1
ATOM 1123 N N . ASP A 1 143 ? -25.817 -3.584 -14.798 1.00 57.69 143 ASP A N 1
ATOM 1124 C CA . ASP A 1 143 ? -26.223 -3.466 -16.194 1.00 57.69 143 ASP A CA 1
ATOM 1125 C C . ASP A 1 143 ? -25.431 -4.480 -17.025 1.00 57.69 143 ASP A C 1
ATOM 1127 O O . ASP A 1 143 ? -24.201 -4.574 -16.931 1.00 57.69 143 ASP A O 1
ATOM 1131 N N . ALA A 1 144 ? -26.154 -5.274 -17.817 1.00 50.94 144 ALA A N 1
ATOM 1132 C CA . ALA A 1 144 ? -25.554 -6.207 -18.755 1.00 50.94 144 ALA A CA 1
ATOM 1133 C C . ALA A 1 144 ? -24.615 -5.438 -19.702 1.00 50.94 144 ALA A C 1
ATOM 1135 O O . ALA A 1 144 ? -24.965 -4.340 -20.145 1.00 50.94 144 ALA A O 1
ATOM 1136 N N . PRO A 1 145 ? -23.427 -5.979 -20.034 1.00 55.75 145 PRO A N 1
ATOM 1137 C CA . PRO A 1 145 ? -22.547 -5.317 -20.981 1.00 55.75 145 PRO A CA 1
ATOM 1138 C C . PRO A 1 145 ? -23.295 -5.140 -22.304 1.00 55.75 145 PRO A C 1
ATOM 1140 O O . PRO A 1 145 ? -23.832 -6.104 -22.852 1.00 55.75 145 PRO A O 1
ATOM 1143 N N . ALA A 1 146 ? -23.341 -3.901 -22.799 1.00 51.44 146 ALA A N 1
ATOM 1144 C CA . ALA A 1 146 ? -23.842 -3.612 -24.133 1.00 51.44 146 ALA A CA 1
ATOM 1145 C C . ALA A 1 146 ? -23.101 -4.513 -25.130 1.00 51.44 146 ALA A C 1
ATOM 1147 O O . ALA A 1 146 ? -21.867 -4.548 -25.139 1.00 51.44 146 ALA A O 1
ATOM 1148 N N . ALA A 1 147 ? -23.862 -5.276 -25.916 1.00 48.25 147 ALA A N 1
ATOM 1149 C CA . ALA A 1 147 ? -23.318 -6.114 -26.971 1.00 48.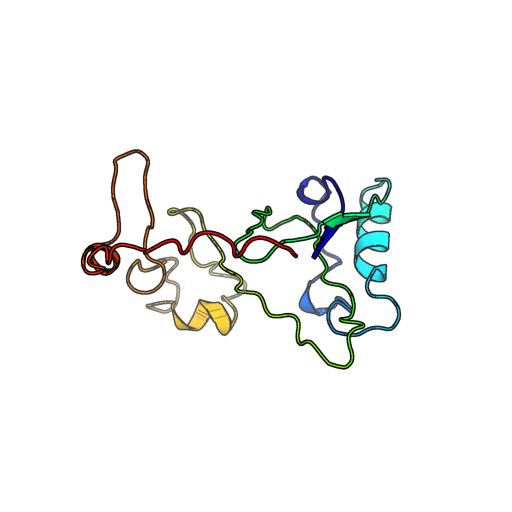25 147 ALA A CA 1
ATOM 1150 C C . ALA A 1 147 ? -22.436 -5.248 -27.881 1.00 48.25 147 ALA A C 1
ATOM 1152 O O . ALA A 1 147 ? -22.873 -4.207 -28.370 1.00 48.25 147 ALA A O 1
ATOM 1153 N N . ALA A 1 148 ? -21.180 -5.657 -28.052 1.00 51.00 148 ALA A N 1
ATOM 1154 C CA . ALA A 1 148 ? -20.288 -5.038 -29.016 1.00 51.00 148 ALA A CA 1
ATOM 1155 C C . ALA A 1 148 ? -20.840 -5.307 -30.427 1.00 51.00 148 ALA A C 1
ATOM 1157 O O . ALA A 1 148 ? -20.963 -6.470 -30.816 1.00 51.00 148 ALA A O 1
ATOM 1158 N N . CYS A 1 149 ? -21.200 -4.237 -31.139 1.00 44.69 149 CYS A N 1
ATOM 1159 C CA . CYS A 1 149 ? -21.376 -4.228 -32.592 1.00 44.69 149 CYS A CA 1
ATOM 1160 C C . CYS A 1 149 ? -20.027 -4.017 -33.282 1.00 44.69 149 CYS A C 1
ATOM 1162 O O . CYS A 1 149 ? -19.192 -3.272 -32.713 1.00 44.69 149 CYS A O 1
#

InterPro domains:
  IPR008775 Phytanoyl-CoA dioxygenase-like [PF05721] (7-79)

Secondary structure (DSSP, 8-state):
-EEETTGGGS---TT--GGGS-TTT-S-TTHHHHHHHHHHT----EEE----TT------TTS-EE------SS------------TT----SSSPPPHHHHTT--STT-----TTTS-----TT----GGGGG--------PPPPPP-

Sequence (149 aa):
VEYAVASHRWPKVAAIDATNSSFHGAEDELASVRLAAQKAGEALEIRRLAVPVGGAIFHHQDVWHGSGANRSSERPRRALGVHLLSRDVTFRRDPRPDYIYGRYVLSEGSGEVSEQFFPILWTTSGYVSPILRRAKKRPVEVDAPAAAC

Radius of gyration: 19.79 Å; chains: 1; bounding box: 50×28×55 Å

pLDDT: mean 84.23, std 15.55, range [44.69, 97.0]

Foldseek 3Di:
DKWFPPQLVFDPDPPQDPVPQPCPDDPDNCPSVVVSCVVSVHDTDMDDDDADVVGDDDDDPRIDDHDDDDPDPPDDDDDDDDDDDDPPFWQDLPPHDDPVCNVQQPDRPGRDDDCVVVWDCADPVGDTGPVVVPPPDDDDPDPDPDDDD

Organism: NCBI:txid2562237